Protein AF-A0A963HXA1-F1 (afdb_monomer_lite)

Structure (mmCIF, N/CA/C/O backbone):
data_AF-A0A963HXA1-F1
#
_entry.id   AF-A0A963HXA1-F1
#
loop_
_atom_site.group_PDB
_atom_site.id
_atom_site.type_symbol
_atom_site.label_atom_id
_atom_site.label_alt_id
_atom_site.label_comp_id
_atom_site.label_asym_id
_atom_site.label_entity_id
_atom_site.label_seq_id
_atom_site.pdbx_PDB_ins_code
_atom_site.Cartn_x
_atom_site.Cartn_y
_atom_site.Cartn_z
_atom_site.occupancy
_atom_site.B_iso_or_equiv
_atom_site.auth_seq_id
_atom_site.auth_comp_id
_atom_site.auth_asym_id
_atom_site.auth_atom_id
_atom_site.pdbx_PDB_model_num
ATOM 1 N N . MET A 1 1 ? -15.332 -0.408 -3.587 1.00 59.31 1 MET A N 1
ATOM 2 C CA . MET A 1 1 ? -14.786 0.251 -4.798 1.00 59.31 1 MET A CA 1
ATOM 3 C C . MET A 1 1 ? -15.629 -0.144 -6.003 1.00 59.31 1 MET A C 1
ATOM 5 O O . MET A 1 1 ? -15.909 -1.327 -6.147 1.00 59.31 1 MET A O 1
ATOM 9 N N . ARG A 1 2 ? -16.053 0.806 -6.845 1.00 60.78 2 ARG A N 1
ATOM 10 C CA . ARG A 1 2 ? -16.684 0.508 -8.144 1.00 60.78 2 ARG A CA 1
ATOM 11 C C . ARG A 1 2 ? -15.722 0.915 -9.256 1.00 60.78 2 ARG A C 1
ATOM 13 O O . ARG A 1 2 ? -15.252 2.043 -9.251 1.00 60.78 2 ARG A O 1
ATOM 20 N N . LEU A 1 3 ? -15.417 0.013 -10.184 1.00 61.00 3 LEU A N 1
ATOM 21 C CA . LEU A 1 3 ? -14.604 0.326 -11.361 1.00 61.00 3 LEU A CA 1
ATOM 22 C C . LEU A 1 3 ? -15.499 0.423 -12.600 1.00 61.00 3 LEU A C 1
ATOM 24 O O . LEU A 1 3 ? -16.418 -0.390 -12.728 1.00 61.00 3 LEU A O 1
ATOM 28 N N . PRO A 1 4 ? -15.251 1.371 -13.523 1.00 61.84 4 PRO A N 1
ATOM 29 C CA . PRO A 1 4 ? -15.931 1.375 -14.810 1.00 61.84 4 PRO A CA 1
ATOM 30 C C . PRO A 1 4 ? -15.653 0.062 -15.551 1.00 61.84 4 PRO A C 1
ATOM 32 O O . PRO A 1 4 ? -14.494 -0.299 -15.752 1.00 61.84 4 PRO A O 1
ATOM 35 N N . LEU A 1 5 ? -16.703 -0.642 -15.990 1.00 63.00 5 LEU A N 1
ATOM 36 C CA . LEU A 1 5 ? -16.559 -1.900 -16.742 1.00 63.00 5 LEU A CA 1
ATOM 37 C C . LEU A 1 5 ? -15.745 -1.714 -18.031 1.00 63.00 5 LEU A C 1
ATOM 39 O O . LEU A 1 5 ? -15.028 -2.615 -18.441 1.00 63.00 5 LEU A O 1
ATOM 43 N N . SER A 1 6 ? -15.787 -0.521 -18.630 1.00 63.00 6 SER A N 1
ATOM 44 C CA . SER A 1 6 ? -14.967 -0.159 -19.792 1.00 63.00 6 SER A CA 1
ATOM 45 C C . SER A 1 6 ? -13.459 -0.215 -19.529 1.00 63.00 6 SER A C 1
ATOM 47 O O . SER A 1 6 ? -12.684 -0.325 -20.473 1.00 63.00 6 SER A O 1
ATOM 49 N N . SER A 1 7 ? -13.038 -0.118 -18.266 1.00 58.03 7 SER A N 1
ATOM 50 C CA . SER A 1 7 ? -11.630 -0.129 -17.861 1.00 58.03 7 SER A CA 1
ATOM 51 C C . SER A 1 7 ? -11.122 -1.531 -17.513 1.00 58.03 7 SER A C 1
ATOM 53 O O . SER A 1 7 ? -9.928 -1.702 -17.278 1.00 58.03 7 SER A O 1
ATOM 55 N N . VAL A 1 8 ? -12.004 -2.536 -17.468 1.00 60.84 8 VAL A N 1
ATOM 56 C CA . VAL A 1 8 ? -11.672 -3.898 -17.042 1.00 60.84 8 VAL A CA 1
ATOM 57 C C . VAL A 1 8 ? -12.067 -4.873 -18.142 1.00 60.84 8 VAL A C 1
ATOM 59 O O . VAL A 1 8 ? -13.243 -5.135 -18.366 1.00 60.84 8 VAL A O 1
ATOM 62 N N . GLY A 1 9 ? -11.074 -5.427 -18.837 1.00 61.38 9 GLY A N 1
ATOM 63 C CA . GLY A 1 9 ? -11.323 -6.394 -19.904 1.00 61.38 9 GLY A CA 1
ATOM 64 C C . GLY A 1 9 ? -11.829 -7.725 -19.367 1.00 61.38 9 GLY A C 1
ATOM 65 O O . GLY A 1 9 ? -12.791 -8.283 -19.892 1.00 61.38 9 GLY A O 1
ATOM 66 N N . ARG A 1 10 ? -11.181 -8.246 -18.317 1.00 69.56 10 ARG A N 1
ATOM 67 C CA . ARG A 1 10 ? -11.585 -9.486 -17.640 1.00 69.56 10 ARG A CA 1
ATOM 68 C C . ARG A 1 10 ? -11.359 -9.372 -16.138 1.00 69.56 10 ARG A C 1
ATOM 70 O O . ARG A 1 10 ? -10.364 -8.798 -15.700 1.00 69.56 10 ARG A O 1
ATOM 77 N N . ILE A 1 11 ? -12.274 -9.958 -15.373 1.00 71.31 11 ILE A N 1
ATOM 78 C CA . ILE A 1 11 ? -12.170 -10.106 -13.922 1.00 71.31 11 ILE A CA 1
ATOM 79 C C . ILE A 1 11 ? -11.974 -11.585 -13.620 1.00 71.31 11 ILE A C 1
ATOM 81 O O . ILE A 1 11 ? -12.748 -12.415 -14.093 1.00 71.31 11 ILE A O 1
ATOM 85 N N . TYR A 1 12 ? -10.964 -11.907 -12.821 1.00 72.50 12 TYR A N 1
ATOM 86 C CA . TYR A 1 12 ? -10.801 -13.240 -12.254 1.00 72.50 12 TYR A CA 1
ATOM 87 C C . TYR A 1 12 ? -10.709 -13.134 -10.736 1.00 72.50 12 TYR A C 1
ATOM 89 O O . TYR A 1 12 ? -9.921 -12.348 -10.216 1.00 72.50 12 TYR A O 1
ATOM 97 N N . MET A 1 13 ? -11.525 -13.915 -10.034 1.00 69.69 13 MET A N 1
ATOM 98 C CA . MET A 1 13 ? -11.472 -14.042 -8.582 1.00 69.69 13 MET A CA 1
ATOM 99 C C . MET A 1 13 ? -10.888 -15.408 -8.244 1.00 69.69 13 MET A C 1
ATOM 101 O O . MET A 1 13 ? -11.472 -16.424 -8.624 1.00 69.69 13 MET A O 1
ATOM 105 N N . SER A 1 14 ? -9.754 -15.455 -7.544 1.00 67.38 14 SER A N 1
ATOM 106 C CA . SER A 1 14 ? -9.290 -16.716 -6.969 1.00 67.38 14 SER A CA 1
ATOM 107 C C . SER A 1 14 ? -10.056 -16.977 -5.669 1.00 67.38 14 SER A C 1
ATOM 109 O O . SER A 1 14 ? -10.019 -16.183 -4.731 1.00 67.38 14 SER A O 1
ATOM 111 N N . GLY A 1 15 ? -10.795 -18.086 -5.628 1.00 47.50 15 GLY A N 1
ATOM 112 C CA . GLY A 1 15 ? -11.444 -18.572 -4.413 1.00 47.50 15 GLY A CA 1
ATOM 113 C C . GLY A 1 15 ? -10.424 -19.277 -3.523 1.00 47.50 15 GLY A C 1
ATOM 114 O O . GLY A 1 15 ? -10.160 -20.460 -3.716 1.00 47.50 15 GLY A O 1
ATOM 115 N N . GLY A 1 16 ? -9.837 -18.541 -2.586 1.00 57.25 16 GLY A N 1
ATOM 116 C CA . GLY A 1 16 ? -9.004 -19.039 -1.489 1.00 57.25 16 GLY A CA 1
ATOM 117 C C . GLY A 1 16 ? -9.221 -18.169 -0.247 1.00 57.25 16 GLY A C 1
ATOM 118 O O . GLY A 1 16 ? -9.998 -17.216 -0.310 1.00 57.25 16 GLY A O 1
ATOM 119 N N . GLU A 1 17 ? -8.555 -18.489 0.865 1.00 51.09 17 GLU A N 1
ATOM 120 C CA . GLU A 1 17 ? -8.687 -17.739 2.131 1.00 51.09 17 GLU A CA 1
ATOM 121 C C . GLU A 1 17 ? -8.278 -16.256 1.983 1.00 51.09 17 GLU A C 1
ATOM 123 O O . GLU A 1 17 ? -8.934 -15.387 2.549 1.00 51.09 17 GLU A O 1
ATOM 128 N N . ASP A 1 18 ? -7.319 -15.955 1.098 1.00 56.50 18 ASP A N 1
ATOM 129 C CA . ASP A 1 18 ? -6.813 -14.600 0.814 1.00 56.50 18 ASP A CA 1
ATOM 130 C C . ASP A 1 18 ? -7.363 -14.019 -0.505 1.00 56.50 18 ASP A C 1
ATOM 132 O O . ASP A 1 18 ? -6.598 -13.566 -1.360 1.00 56.50 18 ASP A O 1
ATOM 136 N N . GLY A 1 19 ? -8.681 -14.111 -0.724 1.00 65.94 19 GLY A N 1
ATOM 137 C CA . GLY A 1 19 ? -9.355 -13.807 -1.998 1.00 65.94 19 GLY A CA 1
ATOM 138 C C . GLY A 1 19 ? -8.688 -12.712 -2.851 1.00 65.94 19 GLY A C 1
ATOM 139 O O . GLY A 1 19 ? -8.645 -11.542 -2.467 1.00 65.94 19 GLY A O 1
ATOM 140 N N . ALA A 1 20 ? -8.187 -13.091 -4.035 1.00 76.81 20 ALA A N 1
ATOM 141 C CA . ALA A 1 20 ? -7.534 -12.170 -4.961 1.00 76.81 20 ALA A CA 1
ATOM 142 C C . ALA A 1 20 ? -8.470 -11.782 -6.099 1.00 76.81 20 ALA A C 1
ATOM 144 O O . ALA A 1 20 ? -9.081 -12.638 -6.743 1.00 76.81 20 ALA A O 1
ATOM 145 N N . LEU A 1 21 ? -8.523 -10.489 -6.403 1.00 80.44 21 LEU A N 1
ATOM 146 C CA . LEU A 1 21 ? -9.220 -9.950 -7.559 1.00 80.44 21 LEU A CA 1
ATOM 147 C C . LEU A 1 21 ? -8.201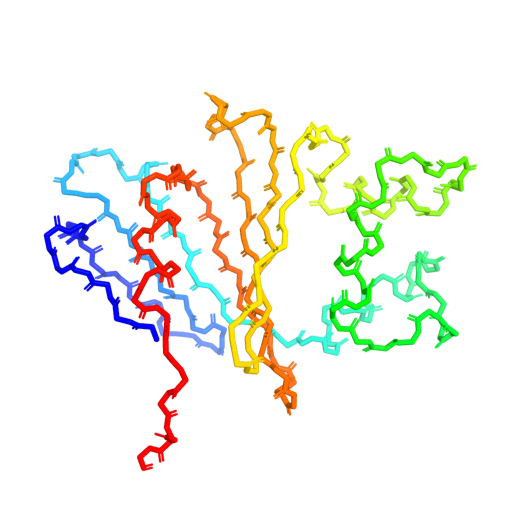 -9.525 -8.617 1.00 80.44 21 LEU A C 1
ATOM 149 O O . LEU A 1 21 ? -7.518 -8.513 -8.480 1.00 80.44 21 LEU A O 1
ATOM 153 N N . HIS A 1 22 ? -8.121 -10.279 -9.704 1.00 79.56 22 HIS A N 1
ATOM 154 C CA . HIS A 1 22 ? -7.309 -9.941 -10.865 1.00 79.56 22 HIS A CA 1
ATOM 155 C C . HIS A 1 22 ? -8.140 -9.117 -11.848 1.00 79.56 22 HIS A C 1
ATOM 157 O O . HIS A 1 22 ? -9.186 -9.564 -12.325 1.00 79.56 22 HIS A O 1
ATOM 163 N N . LEU A 1 23 ? -7.650 -7.927 -12.178 1.00 78.12 23 LEU A N 1
ATOM 164 C CA . LEU A 1 23 ? -8.197 -7.055 -13.207 1.00 78.12 23 LEU A CA 1
ATOM 165 C C . LEU A 1 23 ? -7.248 -7.102 -14.402 1.00 78.12 23 LEU A C 1
ATOM 167 O O . LEU A 1 23 ? -6.131 -6.582 -14.352 1.00 78.12 23 LEU A O 1
ATOM 171 N N . LEU A 1 24 ? -7.680 -7.759 -15.471 1.00 78.25 24 LEU A N 1
ATOM 172 C CA . LEU A 1 24 ? -6.901 -7.886 -16.696 1.00 78.25 24 LEU A CA 1
ATOM 173 C C . LEU A 1 24 ? -7.394 -6.866 -17.729 1.00 78.25 24 LEU A C 1
ATOM 175 O O . LEU A 1 24 ? -8.609 -6.660 -17.860 1.00 78.25 24 LEU A O 1
ATOM 179 N N . PRO A 1 25 ? -6.485 -6.238 -18.493 1.00 70.88 25 PRO A N 1
ATOM 180 C CA . PRO A 1 25 ? -6.878 -5.382 -19.601 1.00 70.88 25 PRO A CA 1
ATOM 181 C C . PRO A 1 25 ? -7.591 -6.196 -20.688 1.00 70.88 25 PRO A C 1
ATOM 183 O O . PRO A 1 25 ? -7.481 -7.418 -20.754 1.00 70.88 25 PRO A O 1
ATOM 186 N N . ALA A 1 26 ? -8.317 -5.510 -21.573 1.00 67.00 26 ALA A N 1
ATOM 187 C CA . ALA A 1 26 ? -8.979 -6.147 -22.715 1.00 67.00 26 ALA A CA 1
ATOM 188 C C . ALA A 1 26 ? -7.995 -6.657 -23.787 1.00 67.00 26 ALA A C 1
ATOM 190 O O . ALA A 1 26 ? -8.400 -7.369 -24.701 1.00 67.00 26 ALA A O 1
ATOM 191 N N . SER A 1 27 ? -6.716 -6.283 -23.689 1.00 69.00 27 SER A N 1
ATOM 192 C CA . SER A 1 27 ? -5.653 -6.731 -24.586 1.00 69.00 27 SER A CA 1
ATOM 193 C C . SER A 1 27 ? -5.203 -8.165 -24.279 1.00 69.00 27 SER A C 1
ATOM 195 O O . SER A 1 27 ? -5.315 -8.642 -23.152 1.00 69.00 27 SER A O 1
ATOM 197 N N . ASP A 1 28 ? -4.567 -8.825 -25.251 1.00 64.75 28 ASP A N 1
ATOM 198 C CA . ASP A 1 28 ? -3.942 -10.152 -25.078 1.00 64.75 28 ASP A CA 1
ATOM 199 C C . ASP A 1 28 ? -2.619 -10.108 -24.280 1.00 64.75 28 ASP A C 1
ATOM 201 O O . ASP A 1 28 ? -1.744 -10.959 -24.435 1.00 64.75 28 ASP A O 1
ATOM 205 N N . ARG A 1 29 ? -2.427 -9.084 -23.440 1.00 71.19 29 ARG A N 1
ATOM 206 C CA . ARG A 1 29 ? -1.213 -8.877 -22.639 1.00 71.19 29 ARG A CA 1
ATOM 207 C C . ARG A 1 29 ? -1.539 -9.022 -21.153 1.00 71.19 29 ARG A C 1
ATOM 209 O O . ARG A 1 29 ? -1.611 -8.014 -20.449 1.00 71.19 29 ARG A O 1
ATOM 216 N N . PRO A 1 30 ? -1.716 -10.253 -20.644 1.00 67.31 30 PRO A N 1
ATOM 217 C CA . PRO A 1 30 ? -2.080 -10.489 -19.247 1.00 67.31 30 PRO A CA 1
ATOM 218 C C . PRO A 1 30 ? -1.050 -9.926 -18.256 1.00 67.31 30 PRO A C 1
ATOM 220 O O . PRO A 1 30 ? -1.417 -9.557 -17.146 1.00 67.31 30 PRO A O 1
ATOM 223 N N . GLN A 1 31 ? 0.214 -9.764 -18.669 1.00 69.31 31 GLN A N 1
ATOM 224 C CA . GLN A 1 31 ? 1.259 -9.114 -17.868 1.00 69.31 31 GLN A CA 1
ATOM 225 C C . GLN A 1 31 ? 0.980 -7.637 -17.537 1.00 69.31 31 GLN A C 1
ATOM 227 O O . GLN A 1 31 ? 1.650 -7.064 -16.687 1.00 69.31 31 GLN A O 1
ATOM 232 N N . GLN A 1 32 ? 0.012 -7.006 -18.206 1.00 73.81 32 GLN A N 1
ATOM 233 C CA . GLN A 1 32 ? -0.436 -5.642 -17.915 1.00 73.81 32 GLN A CA 1
ATOM 234 C C . GLN A 1 32 ? -1.619 -5.603 -16.935 1.00 73.81 32 GLN A C 1
ATOM 236 O O . GLN A 1 32 ? -2.199 -4.540 -16.726 1.00 73.81 32 GLN A O 1
ATOM 241 N N . GLY A 1 33 ? -2.002 -6.747 -16.367 1.00 78.69 33 GLY A N 1
ATOM 242 C CA . GLY A 1 33 ? -3.018 -6.826 -15.329 1.00 78.69 33 GLY A CA 1
ATOM 243 C C . GLY A 1 33 ? -2.579 -6.202 -14.008 1.00 78.69 33 GLY A C 1
ATOM 244 O O . GLY A 1 33 ? -1.395 -5.964 -13.752 1.00 78.69 33 GLY A O 1
ATOM 245 N N . VAL A 1 34 ? -3.566 -5.974 -13.151 1.00 84.44 34 VAL A N 1
ATOM 246 C CA . VAL A 1 34 ? -3.363 -5.628 -11.746 1.00 84.44 34 VAL A CA 1
ATOM 247 C C . VAL A 1 34 ? -4.083 -6.638 -10.864 1.00 84.44 34 VAL A C 1
ATOM 249 O O . VAL A 1 34 ? -5.107 -7.202 -11.246 1.00 84.44 34 VAL A O 1
ATOM 252 N N . VAL A 1 35 ? -3.537 -6.878 -9.682 1.00 85.25 35 VAL A N 1
ATOM 253 C CA . VAL A 1 35 ? -4.106 -7.778 -8.680 1.00 85.25 35 VAL A CA 1
ATOM 254 C C . VAL A 1 35 ? -4.433 -6.965 -7.445 1.00 85.25 35 VAL A C 1
ATOM 256 O O . VAL A 1 35 ? -3.591 -6.198 -6.981 1.00 85.25 35 VAL A O 1
ATOM 259 N N . PHE A 1 36 ? -5.650 -7.130 -6.942 1.00 86.94 36 PHE A N 1
ATOM 260 C CA . PHE A 1 36 ? -6.136 -6.543 -5.707 1.00 86.94 36 PHE A CA 1
ATOM 261 C C . PHE A 1 36 ? -6.290 -7.645 -4.654 1.00 86.94 36 PHE A C 1
ATOM 263 O O . PHE A 1 36 ? -7.024 -8.607 -4.877 1.00 86.94 36 PHE A O 1
ATOM 270 N N . LEU A 1 37 ? -5.575 -7.522 -3.539 1.00 88.25 37 LEU A N 1
ATOM 271 C CA . LEU A 1 37 ? -5.491 -8.529 -2.478 1.00 88.25 37 LEU A CA 1
ATOM 272 C C . LEU A 1 37 ? -5.888 -7.907 -1.147 1.00 88.25 37 LEU A C 1
ATOM 274 O O . LEU A 1 37 ? -5.394 -6.827 -0.831 1.00 88.25 37 LEU A O 1
ATOM 278 N N . ALA A 1 38 ? -6.720 -8.592 -0.367 1.00 88.19 38 ALA A N 1
ATOM 279 C CA . ALA A 1 38 ? -6.919 -8.275 1.044 1.00 88.19 38 ALA A CA 1
ATOM 280 C C . ALA A 1 38 ? -5.833 -8.967 1.878 1.00 88.19 38 ALA A C 1
ATOM 282 O O . ALA A 1 38 ? -5.483 -10.111 1.604 1.00 88.19 38 ALA A O 1
ATOM 283 N N . VAL A 1 39 ? -5.283 -8.266 2.865 1.00 88.50 39 VAL A N 1
ATOM 284 C CA . VAL A 1 39 ? -4.193 -8.760 3.710 1.00 88.50 39 VAL A CA 1
ATOM 285 C C . VAL A 1 39 ? -4.469 -8.366 5.156 1.00 88.50 39 VAL A C 1
ATOM 287 O O . VAL A 1 39 ? -4.794 -7.208 5.428 1.00 88.50 39 VAL A O 1
ATOM 290 N N . ASP A 1 40 ? -4.316 -9.309 6.086 1.00 90.25 40 ASP A N 1
ATOM 291 C CA . ASP A 1 40 ? -4.404 -9.025 7.518 1.00 90.25 40 ASP A CA 1
ATOM 292 C C . ASP A 1 40 ? -3.227 -8.143 7.970 1.00 90.25 40 ASP A C 1
ATOM 294 O O . ASP A 1 40 ? -2.053 -8.454 7.751 1.00 90.25 40 ASP A O 1
ATOM 298 N N . SER A 1 41 ? -3.544 -7.007 8.587 1.00 89.94 41 SER A N 1
ATOM 299 C CA . SER A 1 41 ? -2.559 -6.005 8.996 1.00 89.94 41 SER A CA 1
ATOM 300 C C . SER A 1 41 ? -1.694 -6.501 10.149 1.00 89.94 41 SER A C 1
ATOM 302 O O . SER A 1 41 ? -0.508 -6.173 10.203 1.00 89.94 41 SER A O 1
ATOM 304 N N . ALA A 1 42 ? -2.258 -7.275 11.081 1.00 88.50 42 ALA A N 1
ATOM 305 C CA . ALA A 1 42 ? -1.520 -7.768 12.235 1.00 88.50 42 ALA A CA 1
ATOM 306 C C . ALA A 1 42 ? -0.469 -8.789 11.790 1.00 88.50 42 ALA A C 1
ATOM 308 O O . ALA A 1 42 ? 0.709 -8.623 12.122 1.00 88.50 42 ALA A O 1
ATOM 309 N N . ASP A 1 43 ? -0.870 -9.757 10.964 1.00 89.06 43 ASP A N 1
ATOM 310 C CA . ASP A 1 43 ? 0.026 -10.772 10.401 1.00 89.06 43 ASP A CA 1
ATOM 311 C C . ASP A 1 43 ? 1.094 -10.155 9.498 1.00 89.06 43 ASP A C 1
ATOM 313 O O . ASP A 1 43 ? 2.260 -10.566 9.515 1.00 89.06 43 ASP A O 1
ATOM 317 N N . TYR A 1 44 ? 0.723 -9.136 8.719 1.00 90.06 44 TYR A N 1
ATOM 318 C CA . TYR A 1 44 ? 1.663 -8.417 7.871 1.00 90.06 44 TYR A CA 1
ATOM 319 C C . TYR A 1 44 ? 2.745 -7.712 8.691 1.00 90.06 44 TYR A C 1
ATOM 321 O O . TYR A 1 44 ? 3.939 -7.930 8.474 1.00 90.06 44 TYR A O 1
ATOM 329 N N . LEU A 1 45 ? 2.340 -6.908 9.678 1.00 90.69 45 LEU A N 1
ATOM 330 C CA . LEU A 1 45 ? 3.264 -6.145 10.517 1.00 90.69 45 LEU A CA 1
ATOM 331 C C . LEU A 1 45 ? 4.104 -7.047 11.429 1.00 90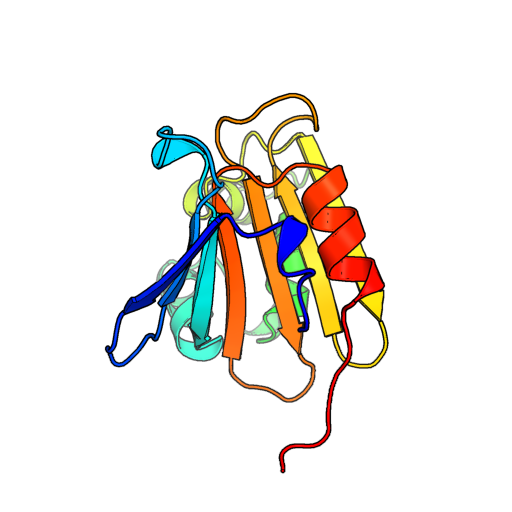.69 45 LEU A C 1
ATOM 333 O O . LEU A 1 45 ? 5.252 -6.715 11.732 1.00 90.69 45 LEU A O 1
ATOM 337 N N . GLN A 1 46 ? 3.575 -8.204 11.837 1.00 89.25 46 GLN A N 1
ATOM 338 C CA . GLN A 1 46 ? 4.288 -9.142 12.701 1.00 89.25 46 GLN A CA 1
ATOM 339 C C . GLN A 1 46 ? 5.592 -9.647 12.075 1.00 89.25 46 GLN A C 1
ATOM 341 O O . GLN A 1 46 ? 6.583 -9.820 12.786 1.00 89.25 46 GLN A O 1
ATOM 346 N N . LYS A 1 47 ? 5.633 -9.811 10.748 1.00 88.06 47 LYS A N 1
ATOM 347 C CA . LYS A 1 47 ? 6.846 -10.213 10.017 1.00 88.06 47 LYS A CA 1
ATOM 348 C C . LYS A 1 47 ? 7.982 -9.215 10.250 1.00 88.06 47 LYS A C 1
ATOM 350 O O . LYS A 1 47 ? 9.090 -9.617 10.601 1.00 88.06 47 LYS A O 1
ATOM 355 N N . TYR A 1 48 ? 7.689 -7.919 10.171 1.00 88.38 48 TYR A N 1
ATOM 356 C CA . TYR A 1 48 ? 8.671 -6.853 10.383 1.00 88.38 48 TYR A CA 1
ATOM 357 C C . TYR A 1 48 ? 9.087 -6.714 11.849 1.00 88.38 48 TYR A C 1
ATOM 359 O O . TYR A 1 48 ? 10.273 -6.529 12.127 1.00 88.38 48 TYR A O 1
ATOM 367 N N . ARG A 1 49 ? 8.151 -6.888 12.794 1.00 88.12 49 ARG A N 1
ATOM 368 C CA . ARG A 1 49 ? 8.478 -6.925 14.232 1.00 88.12 49 ARG A CA 1
ATOM 369 C C . ARG A 1 49 ? 9.408 -8.084 14.568 1.00 88.12 49 ARG A C 1
ATOM 371 O O . ARG A 1 49 ? 10.419 -7.889 15.232 1.00 88.12 49 ARG A O 1
ATOM 378 N N . SER A 1 50 ? 9.110 -9.279 14.055 1.00 87.88 50 SER A N 1
ATOM 379 C CA . SER A 1 50 ? 9.930 -10.476 14.290 1.00 87.88 50 SER A CA 1
ATOM 380 C C . SER A 1 50 ? 11.351 -10.355 13.726 1.00 87.88 50 SER A C 1
ATOM 382 O O . SER A 1 50 ? 12.276 -10.963 14.256 1.00 87.88 50 SER A O 1
ATOM 384 N N . ALA A 1 51 ? 11.534 -9.523 12.697 1.00 86.00 51 ALA A N 1
ATOM 385 C CA . ALA A 1 51 ? 12.830 -9.198 12.113 1.00 86.00 51 ALA A CA 1
ATOM 386 C C . ALA A 1 51 ? 13.552 -8.029 12.818 1.00 86.00 51 ALA A C 1
ATOM 388 O O . ALA A 1 51 ? 14.642 -7.648 12.396 1.00 86.00 51 ALA A O 1
ATOM 389 N N . GLY A 1 52 ? 12.954 -7.433 13.858 1.00 86.12 52 GLY A N 1
ATOM 390 C CA . GLY A 1 52 ? 13.500 -6.265 14.557 1.00 86.12 52 GLY A CA 1
ATOM 391 C C . GLY A 1 52 ? 13.491 -4.976 13.727 1.00 86.12 52 GLY A C 1
ATOM 392 O O . GLY A 1 52 ? 14.216 -4.042 14.055 1.00 86.12 52 GLY A O 1
ATOM 393 N N . LEU A 1 53 ? 12.699 -4.925 12.648 1.00 82.94 53 LEU A N 1
ATOM 394 C CA . LEU A 1 53 ? 12.592 -3.772 11.740 1.00 82.94 53 LEU A CA 1
ATOM 395 C C . LEU A 1 53 ? 11.481 -2.792 12.137 1.00 82.94 53 LEU A C 1
ATOM 397 O O . LEU A 1 53 ? 11.389 -1.706 11.573 1.00 82.94 53 LEU A O 1
ATOM 401 N N . LEU A 1 54 ? 10.623 -3.190 13.075 1.00 83.94 54 LEU A N 1
ATOM 402 C CA . LEU A 1 54 ? 9.539 -2.378 13.609 1.00 83.94 54 LEU A CA 1
ATOM 403 C C . LEU A 1 54 ? 9.500 -2.563 15.126 1.00 83.94 54 LEU A C 1
ATOM 405 O O . LEU A 1 54 ? 9.448 -3.704 15.591 1.00 83.94 54 LEU A O 1
ATOM 409 N N . SER A 1 55 ? 9.517 -1.472 15.892 1.00 73.12 55 SER A N 1
ATOM 410 C CA . SER A 1 55 ? 9.355 -1.544 17.345 1.00 73.12 55 SER A CA 1
ATOM 411 C C . SER A 1 55 ? 7.878 -1.474 17.745 1.00 73.12 55 SER A C 1
ATOM 413 O O . SER A 1 55 ? 7.038 -0.938 17.019 1.00 73.12 55 SER A O 1
ATOM 415 N N . ASP A 1 56 ? 7.54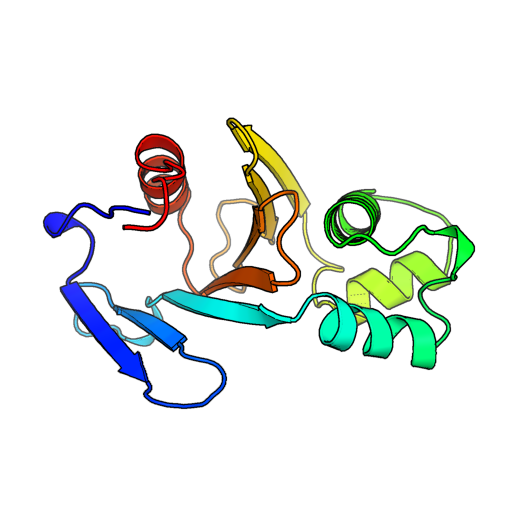2 -1.972 18.937 1.00 67.50 56 ASP A N 1
ATOM 416 C CA . ASP A 1 56 ? 6.184 -1.843 19.487 1.00 67.50 56 ASP A CA 1
ATOM 417 C C . ASP A 1 56 ? 5.793 -0.370 19.730 1.00 67.50 56 ASP A C 1
ATOM 419 O O . ASP A 1 56 ? 4.615 -0.011 19.660 1.00 67.50 56 ASP A O 1
ATOM 423 N N . ALA A 1 57 ? 6.785 0.505 19.946 1.00 59.47 57 ALA A N 1
ATOM 424 C CA . ALA A 1 57 ? 6.607 1.948 20.114 1.00 59.47 57 ALA A CA 1
ATOM 425 C C . ALA A 1 57 ? 6.259 2.675 18.800 1.00 59.47 57 ALA A C 1
ATOM 427 O O . ALA A 1 57 ? 5.574 3.701 18.838 1.00 59.47 57 ALA A O 1
ATOM 428 N N . ASP A 1 58 ? 6.628 2.111 17.643 1.00 58.47 58 ASP A N 1
ATOM 429 C CA . ASP A 1 58 ? 6.262 2.637 16.315 1.00 58.47 58 ASP A CA 1
ATOM 430 C C . ASP A 1 58 ? 4.768 2.440 15.996 1.00 58.47 58 ASP A C 1
ATOM 432 O O . ASP A 1 58 ? 4.238 2.950 15.006 1.00 58.47 58 ASP A O 1
ATOM 436 N N . GLY A 1 59 ? 4.034 1.801 16.913 1.00 53.78 59 GLY A N 1
ATOM 437 C CA . GLY A 1 59 ? 2.617 2.067 17.098 1.00 53.78 59 GLY A CA 1
ATOM 438 C C . GLY A 1 59 ? 1.707 1.388 16.091 1.00 53.78 59 GLY A C 1
ATOM 439 O O . GLY A 1 59 ? 0.789 2.033 15.595 1.00 53.78 59 GLY A O 1
ATOM 440 N N . GLY A 1 60 ? 1.938 0.096 15.848 1.00 65.25 60 GLY A N 1
ATOM 441 C CA . GLY A 1 60 ? 0.900 -0.922 15.632 1.00 65.25 60 GLY A CA 1
ATOM 442 C C . GLY A 1 60 ? -0.017 -0.822 14.407 1.00 65.25 60 GLY A C 1
ATOM 443 O O . GLY A 1 60 ? -0.638 -1.825 14.069 1.00 65.25 60 GLY A O 1
ATOM 444 N N . SER A 1 61 ? -0.114 0.328 13.741 1.00 84.69 61 SER A N 1
ATOM 445 C CA . SER A 1 61 ? -1.089 0.586 12.688 1.00 84.69 61 SER A CA 1
ATOM 446 C C . SER A 1 61 ? -0.439 0.595 11.313 1.00 84.69 61 SER A C 1
ATOM 448 O O . SER A 1 61 ? 0.650 1.137 11.105 1.00 84.69 61 SER A O 1
ATOM 450 N N . MET A 1 62 ? -1.155 0.027 10.344 1.00 90.62 62 MET A N 1
ATOM 451 C CA . MET A 1 62 ? -0.700 -0.041 8.958 1.00 90.62 62 MET A CA 1
ATOM 452 C C . MET A 1 62 ? -0.435 1.353 8.367 1.00 90.62 62 MET A C 1
ATOM 454 O O . MET A 1 62 ? 0.495 1.533 7.589 1.00 90.62 62 MET A O 1
ATOM 458 N N . ILE A 1 63 ? -1.202 2.368 8.782 1.00 90.69 63 ILE A N 1
ATOM 459 C CA . ILE A 1 63 ? -1.003 3.762 8.357 1.00 90.69 63 ILE A CA 1
ATOM 460 C C . ILE A 1 63 ? 0.380 4.271 8.765 1.00 90.69 63 ILE A C 1
ATOM 462 O O . ILE A 1 63 ? 1.086 4.816 7.924 1.00 90.69 63 ILE A O 1
ATOM 466 N N . ARG A 1 64 ? 0.781 4.079 10.029 1.00 87.31 64 ARG A N 1
ATOM 467 C CA . ARG A 1 64 ? 2.089 4.548 10.515 1.00 87.31 64 ARG A CA 1
ATOM 468 C C . ARG A 1 64 ? 3.236 3.814 9.843 1.00 87.31 64 ARG A C 1
ATOM 470 O O . ARG A 1 64 ? 4.224 4.441 9.478 1.00 87.31 64 ARG A O 1
ATOM 477 N N . PHE A 1 65 ? 3.077 2.508 9.648 1.00 89.69 65 PHE A N 1
ATOM 478 C CA . PHE A 1 65 ? 4.032 1.699 8.903 1.00 89.69 65 PHE A CA 1
ATOM 479 C C . PHE A 1 65 ? 4.245 2.241 7.482 1.00 89.69 65 PHE A C 1
ATOM 481 O O . PHE A 1 65 ? 5.378 2.474 7.066 1.00 89.69 65 PHE A O 1
ATOM 488 N N . LEU A 1 66 ? 3.156 2.503 6.754 1.00 91.19 66 LEU A N 1
ATOM 489 C CA . LEU A 1 66 ? 3.230 3.041 5.399 1.00 91.19 66 LEU A CA 1
ATOM 490 C C . LEU A 1 66 ? 3.811 4.458 5.398 1.00 91.19 66 LEU A C 1
ATOM 492 O O . LEU A 1 66 ? 4.744 4.715 4.641 1.00 91.19 66 LEU A O 1
ATOM 496 N N . ASP A 1 67 ? 3.346 5.347 6.285 1.00 88.69 67 ASP A N 1
ATOM 497 C CA . ASP A 1 67 ? 3.905 6.697 6.450 1.00 88.69 67 ASP A CA 1
ATOM 498 C C . ASP A 1 67 ? 5.423 6.650 6.665 1.00 88.69 67 ASP A C 1
ATOM 500 O O . ASP A 1 67 ? 6.151 7.411 6.023 1.00 88.69 67 ASP A O 1
ATOM 504 N N . ALA A 1 68 ? 5.907 5.717 7.493 1.00 84.50 68 ALA A N 1
ATOM 505 C CA . ALA A 1 68 ? 7.332 5.496 7.687 1.00 84.50 68 ALA A CA 1
ATOM 506 C C . ALA A 1 68 ? 8.011 5.115 6.367 1.00 84.50 68 ALA A C 1
ATOM 508 O O . ALA A 1 68 ? 8.997 5.755 6.010 1.00 84.50 68 ALA A O 1
ATOM 509 N N . LEU A 1 69 ? 7.471 4.175 5.579 1.00 86.00 69 LEU A N 1
ATOM 510 C CA . LEU A 1 69 ? 8.025 3.844 4.257 1.00 86.00 69 LEU A CA 1
ATOM 511 C C . LEU A 1 69 ? 8.165 5.071 3.351 1.00 86.00 69 LEU A C 1
ATOM 513 O O . LEU A 1 69 ? 9.120 5.131 2.583 1.00 86.00 69 LEU A O 1
ATOM 517 N N . GLY A 1 70 ? 7.267 6.054 3.441 1.00 81.25 70 GLY A N 1
ATOM 518 C CA . GLY A 1 70 ? 7.294 7.272 2.626 1.00 81.25 70 GLY A CA 1
ATOM 519 C C . GLY A 1 70 ? 8.378 8.290 2.971 1.00 81.25 70 GLY A C 1
ATOM 520 O O . GLY A 1 70 ? 8.688 9.155 2.147 1.00 81.25 70 GLY A O 1
ATOM 521 N N . VAL A 1 71 ? 8.997 8.193 4.148 1.00 76.88 71 VAL A N 1
ATOM 522 C CA . VAL A 1 71 ? 10.058 9.115 4.569 1.00 76.88 71 VAL A CA 1
ATOM 523 C C . VAL A 1 71 ? 11.307 8.852 3.727 1.00 76.88 71 VAL A C 1
ATOM 525 O O . VAL A 1 71 ? 12.029 7.887 3.930 1.00 76.88 71 VAL A O 1
ATOM 528 N N . SER A 1 72 ? 11.561 9.699 2.729 1.00 59.78 72 SER A N 1
ATOM 529 C CA . SER A 1 72 ? 12.522 9.398 1.658 1.00 59.78 72 SER A CA 1
ATOM 530 C C . SER A 1 72 ? 13.984 9.256 2.104 1.00 59.78 72 SER A C 1
ATOM 532 O O . SER A 1 72 ? 14.783 8.760 1.312 1.00 59.78 72 SER A O 1
ATOM 534 N N . ARG A 1 73 ? 14.376 9.720 3.296 1.00 57.75 73 ARG A N 1
ATOM 535 C CA . ARG A 1 73 ? 15.778 9.761 3.742 1.00 57.75 73 ARG A CA 1
ATOM 536 C C . ARG A 1 73 ? 15.849 9.829 5.261 1.00 57.75 73 ARG A C 1
ATOM 538 O O . ARG A 1 73 ? 15.894 10.919 5.824 1.00 57.75 73 ARG A O 1
ATOM 545 N N . SER A 1 74 ? 15.864 8.683 5.921 1.00 58.44 74 SER A N 1
ATOM 546 C CA . SER A 1 74 ? 16.421 8.616 7.267 1.00 58.44 74 SER A CA 1
ATOM 547 C C . SER A 1 74 ? 17.855 8.083 7.150 1.00 58.44 74 SER A C 1
ATOM 549 O O . SER A 1 74 ? 18.142 7.247 6.295 1.00 58.44 74 SER A O 1
ATOM 551 N N . ASN A 1 75 ? 18.771 8.567 7.989 1.00 64.88 75 ASN A N 1
ATOM 552 C CA . ASN A 1 75 ? 20.065 7.902 8.199 1.00 64.88 75 ASN A CA 1
ATOM 553 C C . ASN A 1 75 ? 19.907 6.655 9.094 1.00 64.88 75 ASN A C 1
ATOM 555 O O . ASN A 1 75 ? 20.884 6.178 9.665 1.00 64.88 75 ASN A O 1
ATOM 559 N N . ASP A 1 76 ? 18.675 6.172 9.268 1.00 78.50 76 ASP A N 1
ATOM 560 C CA . ASP A 1 76 ? 18.348 5.028 10.098 1.00 78.50 76 ASP A CA 1
ATOM 561 C C . ASP A 1 76 ? 18.455 3.750 9.258 1.00 78.50 76 ASP A C 1
ATOM 563 O O . ASP A 1 76 ? 17.744 3.540 8.271 1.00 78.50 76 ASP A O 1
ATOM 567 N N . GLU A 1 77 ? 19.386 2.890 9.655 1.00 83.19 77 GLU A N 1
ATOM 568 C CA . GLU A 1 77 ? 19.647 1.610 9.008 1.00 83.19 77 GLU A CA 1
ATOM 569 C C . GLU A 1 77 ? 18.421 0.683 9.052 1.00 83.19 77 GLU A C 1
ATOM 571 O O . GLU A 1 77 ? 18.175 -0.056 8.094 1.00 83.19 77 GLU A O 1
ATOM 576 N N . ALA A 1 78 ? 17.623 0.734 10.125 1.00 79.81 78 ALA A N 1
ATOM 577 C CA . ALA A 1 78 ? 16.422 -0.088 10.259 1.00 79.81 78 ALA A CA 1
ATOM 578 C C . ALA A 1 78 ? 15.370 0.303 9.214 1.00 79.81 78 ALA A C 1
ATOM 580 O O . ALA A 1 78 ? 14.768 -0.553 8.565 1.00 79.81 78 ALA A O 1
ATOM 581 N N . HIS A 1 79 ? 15.214 1.603 8.982 1.00 81.44 79 HIS A N 1
ATOM 582 C CA . HIS A 1 79 ? 14.300 2.144 7.984 1.00 81.44 79 HIS A CA 1
ATOM 583 C C . HIS A 1 79 ? 14.734 1.824 6.545 1.00 81.44 79 HIS A C 1
ATOM 585 O O . HIS A 1 79 ? 13.903 1.447 5.714 1.00 81.44 79 HIS A O 1
ATOM 591 N N . ALA A 1 80 ? 16.035 1.895 6.251 1.00 84.00 80 ALA A N 1
ATOM 592 C CA . ALA A 1 80 ? 16.568 1.485 4.952 1.00 84.00 80 ALA A CA 1
ATOM 593 C C . ALA A 1 80 ? 16.304 -0.007 4.675 1.00 84.00 80 ALA A C 1
ATOM 595 O O . ALA A 1 80 ? 15.807 -0.355 3.601 1.00 84.00 80 ALA A O 1
ATOM 596 N N . LYS A 1 81 ? 16.551 -0.872 5.669 1.00 86.62 81 LYS A N 1
ATOM 597 C CA . LYS A 1 81 ? 16.238 -2.310 5.598 1.00 86.62 81 LYS A CA 1
ATOM 598 C C . LYS A 1 81 ? 14.743 -2.567 5.448 1.00 86.62 81 LYS A C 1
ATOM 600 O O . LYS A 1 81 ? 14.351 -3.461 4.705 1.00 86.62 81 LYS A O 1
ATOM 605 N N . LEU A 1 82 ? 13.902 -1.773 6.108 1.00 86.62 82 LEU A N 1
ATOM 606 C CA . LEU A 1 82 ? 12.454 -1.874 5.972 1.00 86.62 82 LEU A CA 1
ATOM 607 C C . LEU A 1 82 ? 12.007 -1.585 4.531 1.00 86.62 82 LEU A C 1
ATOM 609 O O . LEU A 1 82 ? 11.254 -2.362 3.945 1.00 86.62 82 LEU A O 1
ATOM 613 N N . ARG A 1 83 ? 12.516 -0.503 3.930 1.00 86.25 83 ARG A N 1
ATOM 614 C CA . ARG A 1 83 ? 12.235 -0.170 2.526 1.00 86.25 83 ARG A CA 1
ATOM 615 C C . ARG A 1 83 ? 12.747 -1.234 1.558 1.00 86.25 83 ARG A C 1
ATOM 617 O O . ARG A 1 83 ? 12.097 -1.484 0.545 1.00 86.25 83 ARG A O 1
ATOM 624 N N . GLU A 1 84 ? 13.876 -1.863 1.864 1.00 86.56 84 GLU A N 1
ATOM 625 C CA . GLU A 1 84 ? 14.425 -2.964 1.070 1.00 86.56 84 GLU A CA 1
ATOM 626 C C . GLU A 1 84 ? 13.558 -4.217 1.155 1.00 86.56 84 GLU A C 1
ATOM 628 O O . GLU A 1 84 ? 13.203 -4.777 0.119 1.00 86.56 84 GLU A O 1
ATOM 633 N N . ALA A 1 85 ? 13.139 -4.602 2.361 1.00 85.94 85 ALA A N 1
ATOM 634 C CA . ALA A 1 85 ? 12.254 -5.741 2.584 1.00 85.94 85 ALA A CA 1
ATOM 635 C C . ALA A 1 85 ? 10.895 -5.576 1.879 1.00 85.94 85 ALA A C 1
ATOM 637 O O . ALA A 1 85 ? 10.313 -6.549 1.406 1.00 85.94 85 ALA A O 1
ATOM 638 N N . GLU A 1 86 ? 10.403 -4.342 1.766 1.00 86.00 86 GLU A N 1
ATOM 639 C CA . GLU A 1 86 ? 9.191 -4.001 1.012 1.00 86.00 86 GLU A CA 1
ATOM 640 C C . GLU A 1 86 ? 9.400 -3.888 -0.505 1.00 86.00 86 GLU A C 1
ATOM 642 O O . GLU A 1 86 ? 8.440 -3.740 -1.266 1.00 86.00 86 GLU A O 1
ATOM 647 N N . GLY A 1 87 ? 10.652 -3.946 -0.965 1.00 83.38 87 GLY A N 1
ATOM 648 C CA . GLY A 1 87 ? 11.013 -3.741 -2.365 1.00 83.38 87 GLY A CA 1
ATOM 649 C C . GLY A 1 87 ? 10.837 -2.295 -2.834 1.00 83.38 87 GLY A C 1
ATOM 650 O O . GLY A 1 87 ? 10.795 -2.048 -4.035 1.00 83.38 87 GLY A O 1
ATOM 651 N N . VAL A 1 88 ? 10.744 -1.328 -1.912 1.00 83.88 88 VAL A N 1
ATOM 652 C CA . VAL A 1 88 ? 10.497 0.093 -2.206 1.00 83.88 88 VAL A CA 1
ATOM 653 C C . VAL A 1 88 ? 11.747 0.973 -2.097 1.00 83.88 88 VAL A C 1
ATOM 655 O O . VAL A 1 88 ? 11.657 2.197 -2.201 1.00 83.88 88 VAL A O 1
ATOM 658 N N . SER A 1 89 ? 12.942 0.399 -1.932 1.00 82.50 89 SER A N 1
ATOM 659 C CA . SER A 1 89 ? 14.200 1.165 -1.825 1.00 82.50 89 SER A CA 1
ATOM 660 C C . SER A 1 89 ? 14.435 2.122 -2.992 1.00 82.50 89 SER A C 1
ATOM 662 O O . SER A 1 89 ? 14.879 3.246 -2.778 1.00 82.50 89 SER A O 1
ATOM 664 N N . ALA A 1 90 ? 14.077 1.718 -4.213 1.00 79.62 90 ALA A N 1
ATOM 665 C CA . ALA A 1 90 ? 14.211 2.547 -5.412 1.00 79.62 90 ALA A CA 1
ATOM 666 C C . ALA A 1 90 ? 12.965 3.405 -5.722 1.00 79.62 90 ALA A C 1
ATOM 668 O O . ALA A 1 90 ? 12.917 4.042 -6.777 1.00 79.62 90 ALA A O 1
ATOM 669 N N . ALA A 1 91 ? 11.957 3.432 -4.837 1.00 81.88 91 ALA A N 1
ATOM 670 C CA . ALA A 1 91 ? 10.770 4.261 -5.029 1.00 81.88 91 ALA A CA 1
ATOM 671 C C . ALA A 1 91 ? 11.161 5.739 -5.018 1.00 81.88 91 ALA A C 1
ATOM 673 O O . ALA A 1 91 ? 11.818 6.214 -4.087 1.00 81.88 91 ALA A O 1
ATOM 674 N N . ARG A 1 92 ? 10.725 6.457 -6.050 1.00 80.56 92 ARG A N 1
ATOM 675 C CA . ARG A 1 92 ? 10.967 7.896 -6.214 1.00 80.56 92 ARG A CA 1
ATOM 676 C C . ARG A 1 92 ? 9.726 8.730 -5.960 1.00 80.56 92 ARG A C 1
ATOM 678 O O . ARG A 1 92 ? 9.850 9.908 -5.641 1.00 80.56 92 ARG A O 1
ATOM 685 N N . HIS A 1 93 ? 8.550 8.114 -6.054 1.00 82.25 93 HIS A N 1
ATOM 686 C CA . HIS A 1 93 ? 7.307 8.737 -5.646 1.00 82.25 93 HIS A CA 1
ATOM 687 C C . HIS A 1 93 ? 6.691 7.984 -4.472 1.00 82.25 93 HIS A C 1
ATOM 689 O O . HIS A 1 93 ? 6.711 6.754 -4.390 1.00 82.25 93 HIS A O 1
ATOM 695 N N . TYR A 1 94 ? 6.126 8.776 -3.574 1.00 88.31 94 TYR A N 1
ATOM 696 C CA . TYR A 1 94 ? 5.279 8.332 -2.491 1.00 88.31 94 TYR A CA 1
ATOM 697 C C . TYR A 1 94 ? 4.151 9.349 -2.384 1.00 88.31 94 TYR A C 1
ATOM 699 O O . TYR A 1 94 ? 4.400 10.544 -2.223 1.00 88.31 94 TYR A O 1
ATOM 707 N N . SER A 1 95 ? 2.913 8.908 -2.555 1.00 89.75 95 SER A N 1
ATOM 708 C CA . SER A 1 95 ? 1.742 9.779 -2.484 1.00 89.75 95 SER A CA 1
ATOM 709 C C . SER A 1 95 ? 0.703 9.171 -1.569 1.00 89.75 95 SER A C 1
ATOM 711 O O . SER A 1 95 ? 0.418 7.979 -1.652 1.00 89.75 95 SER A O 1
ATOM 713 N N . ARG A 1 96 ? 0.12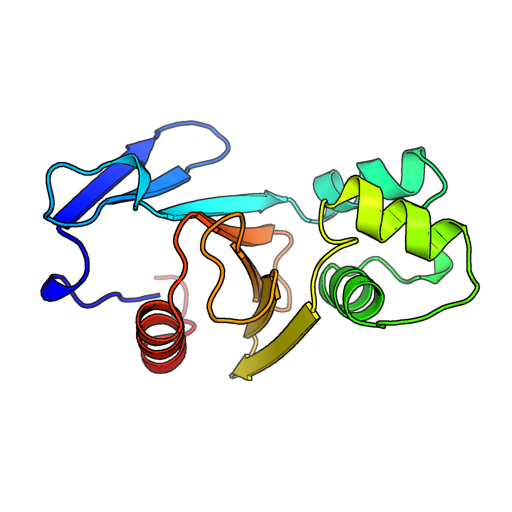7 10.008 -0.709 1.00 92.94 96 ARG A N 1
ATOM 714 C CA . ARG A 1 96 ? -0.967 9.631 0.175 1.00 92.94 96 ARG A CA 1
ATOM 715 C C . ARG A 1 96 ? -2.210 10.424 -0.198 1.00 92.94 96 ARG A C 1
ATOM 717 O O . ARG A 1 96 ? -2.163 11.649 -0.267 1.00 92.94 96 ARG A O 1
ATOM 724 N N . PHE A 1 97 ? -3.316 9.721 -0.388 1.00 91.56 97 PHE A N 1
ATOM 725 C CA . PHE A 1 97 ? -4.640 10.295 -0.596 1.00 91.56 97 PHE A CA 1
ATOM 726 C C . PHE A 1 97 ? -5.556 9.794 0.508 1.00 91.56 97 PHE A C 1
ATOM 728 O O . PHE A 1 97 ? -5.607 8.595 0.754 1.00 91.56 97 PHE A O 1
ATOM 735 N N . SER A 1 98 ? -6.298 10.687 1.151 1.00 90.88 98 SER A N 1
ATOM 736 C CA . SER A 1 98 ? -7.266 10.299 2.176 1.00 90.88 98 SER A CA 1
ATOM 737 C C . SER A 1 98 ? -8.652 10.781 1.778 1.00 90.88 98 SER A C 1
ATOM 739 O O . SER A 1 98 ? -8.819 11.937 1.388 1.00 90.88 98 SER A O 1
ATOM 741 N N . LYS A 1 99 ? -9.640 9.892 1.872 1.00 86.31 99 LYS A N 1
ATOM 742 C CA . LYS A 1 99 ? -11.053 10.203 1.664 1.00 86.31 99 LYS A CA 1
ATOM 743 C C . LYS A 1 99 ? -11.876 9.413 2.670 1.00 86.31 99 LYS A C 1
ATOM 745 O O . LYS A 1 99 ? -11.821 8.183 2.674 1.00 86.31 99 LYS A O 1
ATOM 750 N N . ASP A 1 100 ? -12.637 10.128 3.492 1.00 87.69 100 ASP A N 1
ATOM 751 C CA . ASP A 1 100 ? -13.394 9.556 4.606 1.00 87.69 100 ASP A CA 1
ATOM 752 C C . ASP A 1 100 ? -12.473 8.689 5.490 1.00 87.69 100 ASP A C 1
ATOM 754 O O . ASP A 1 100 ? -11.404 9.149 5.890 1.00 87.69 100 ASP A O 1
ATOM 758 N N . THR A 1 101 ? -12.840 7.434 5.752 1.00 88.62 101 THR A N 1
ATOM 759 C CA . THR A 1 101 ? -12.044 6.485 6.547 1.00 88.62 101 THR A CA 1
ATOM 760 C C . THR A 1 101 ? -10.980 5.737 5.740 1.00 88.62 101 THR A C 1
ATOM 762 O O . THR A 1 101 ? -10.326 4.847 6.277 1.00 88.62 101 THR A O 1
ATOM 765 N N . VAL A 1 102 ? -10.777 6.050 4.453 1.00 91.12 102 VAL A N 1
ATOM 766 C CA . VAL A 1 102 ? -9.809 5.340 3.602 1.00 91.12 102 VAL A CA 1
ATOM 767 C C . VAL A 1 102 ? -8.575 6.194 3.342 1.00 91.12 102 VAL A C 1
ATOM 769 O O . VAL A 1 102 ? -8.669 7.300 2.810 1.00 91.12 102 VAL A O 1
ATOM 772 N N . SER A 1 103 ? -7.401 5.647 3.658 1.00 93.62 103 SER A N 1
ATOM 773 C CA . SER A 1 103 ? -6.098 6.171 3.237 1.00 93.62 103 SER A CA 1
ATOM 774 C C . SER A 1 103 ? -5.519 5.295 2.126 1.00 93.62 103 SER A C 1
ATOM 776 O O . SER A 1 103 ? -5.390 4.084 2.287 1.00 93.62 103 SER A O 1
ATOM 778 N N . VAL A 1 104 ? -5.147 5.909 1.007 1.00 94.25 104 VAL A N 1
ATOM 779 C CA . VAL A 1 104 ? -4.492 5.265 -0.132 1.00 94.25 104 VAL A CA 1
ATOM 780 C C . VAL A 1 104 ? -3.048 5.729 -0.219 1.00 94.25 104 VAL A C 1
ATOM 782 O O . VAL A 1 104 ? -2.790 6.926 -0.319 1.00 94.25 104 VAL A O 1
ATOM 785 N N . PHE A 1 105 ? -2.114 4.787 -0.220 1.00 93.69 105 PHE A N 1
ATOM 786 C CA . PHE A 1 105 ? -0.683 5.031 -0.356 1.00 93.69 105 PHE A CA 1
ATOM 787 C C . PHE A 1 105 ? -0.198 4.465 -1.675 1.00 93.69 105 PHE A C 1
ATOM 789 O O . PHE A 1 105 ? -0.252 3.257 -1.870 1.00 93.69 105 PHE A O 1
ATOM 796 N N . TRP A 1 106 ? 0.274 5.314 -2.577 1.00 92.00 106 TRP A N 1
ATOM 797 C CA . TRP A 1 106 ? 0.774 4.910 -3.884 1.00 92.00 106 TRP A CA 1
ATOM 798 C C . TRP A 1 106 ? 2.288 5.097 -3.944 1.00 92.00 106 TRP A C 1
ATOM 800 O O . TRP A 1 106 ? 2.800 6.201 -3.730 1.00 92.00 106 TRP A O 1
ATOM 810 N N . ILE A 1 107 ? 2.987 3.987 -4.177 1.00 88.75 107 ILE A N 1
ATOM 811 C CA . ILE A 1 107 ? 4.439 3.871 -4.096 1.00 88.75 107 ILE A CA 1
ATOM 812 C C . ILE A 1 107 ? 4.967 3.226 -5.376 1.00 88.75 107 ILE A C 1
ATOM 814 O O . ILE A 1 107 ? 4.459 2.197 -5.832 1.00 88.75 107 ILE A O 1
ATOM 818 N N . GLY A 1 108 ? 6.044 3.790 -5.914 1.00 82.75 108 GLY A N 1
ATOM 819 C CA . GLY A 1 108 ? 6.717 3.212 -7.065 1.00 82.75 108 GLY A CA 1
ATOM 820 C C . GLY A 1 108 ? 7.927 4.012 -7.554 1.00 82.75 108 GLY A C 1
ATOM 821 O O . GLY A 1 108 ? 8.280 5.065 -7.003 1.00 82.75 108 GLY A O 1
ATOM 822 N N . PRO A 1 109 ? 8.597 3.515 -8.606 1.00 72.25 109 PRO A N 1
ATOM 823 C CA . PRO A 1 109 ? 9.579 4.289 -9.365 1.00 72.25 109 PRO A CA 1
ATOM 824 C C . PRO A 1 109 ? 8.883 5.491 -10.015 1.00 72.25 109 PRO A C 1
ATOM 826 O O . PRO A 1 109 ? 7.663 5.485 -10.088 1.00 72.25 109 PRO A O 1
ATOM 829 N N . ASP A 1 110 ? 9.606 6.520 -10.478 1.00 67.31 110 ASP A N 1
ATOM 830 C CA . ASP A 1 110 ? 9.002 7.689 -11.161 1.00 67.31 110 ASP A CA 1
ATOM 831 C C . ASP A 1 110 ? 7.822 7.277 -12.061 1.00 67.31 110 ASP A C 1
ATOM 833 O O . ASP A 1 110 ? 7.891 6.229 -12.702 1.00 67.31 110 ASP A O 1
ATOM 837 N N . SER A 1 111 ? 6.751 8.081 -12.099 1.00 57.97 111 SER A N 1
ATOM 838 C CA . SER A 1 111 ? 5.421 7.743 -12.658 1.00 57.97 111 SER A CA 1
ATOM 839 C C . SER A 1 111 ? 5.398 7.236 -14.113 1.00 57.97 111 SER A C 1
ATOM 841 O O . SER A 1 111 ? 4.351 6.833 -14.614 1.00 57.97 111 SER A O 1
ATOM 843 N N . THR A 1 112 ? 6.545 7.238 -14.788 1.00 58.31 112 THR A N 1
ATOM 844 C CA . THR A 1 112 ? 6.793 6.737 -16.141 1.00 58.31 112 THR A CA 1
ATOM 845 C C . THR A 1 112 ? 7.296 5.288 -16.193 1.00 58.31 112 THR A C 1
ATOM 847 O O . THR A 1 112 ? 7.318 4.696 -17.272 1.00 58.31 112 THR A O 1
ATOM 850 N N . SER A 1 113 ? 7.704 4.693 -15.066 1.00 59.06 113 SER A N 1
ATOM 851 C CA . SER A 1 113 ? 8.219 3.323 -15.003 1.00 59.06 113 SER A CA 1
ATOM 852 C C . SER A 1 113 ? 7.141 2.326 -14.578 1.00 59.06 113 SER A C 1
ATOM 854 O O . SER A 1 113 ? 6.444 2.484 -13.574 1.00 59.06 113 SER A O 1
ATOM 856 N N . VAL A 1 114 ? 7.034 1.261 -15.369 1.00 57.97 114 VAL A N 1
ATOM 857 C CA . VAL A 1 114 ? 6.021 0.203 -15.250 1.00 57.97 114 VAL A CA 1
ATOM 858 C C . VAL A 1 114 ? 6.500 -0.973 -14.390 1.00 57.97 114 VAL A C 1
ATOM 860 O O . VAL A 1 114 ? 5.778 -1.947 -14.208 1.00 57.97 114 VAL A O 1
ATOM 863 N N . GLN A 1 115 ? 7.752 -0.939 -13.922 1.00 59.59 115 GLN A N 1
ATOM 864 C CA . GLN A 1 115 ? 8.440 -2.163 -13.499 1.00 59.59 115 GLN A CA 1
ATOM 865 C C . GLN A 1 115 ? 8.007 -2.696 -12.131 1.00 59.59 115 GLN A C 1
ATOM 867 O O . GLN A 1 115 ? 8.194 -3.882 -11.884 1.00 59.59 115 GLN A O 1
ATOM 872 N N . TRP A 1 116 ? 7.405 -1.869 -11.275 1.00 71.00 116 TRP A N 1
ATOM 873 C CA . TRP A 1 116 ? 6.707 -2.298 -10.060 1.00 71.00 116 TRP A CA 1
ATOM 874 C C . TRP A 1 116 ? 6.016 -1.078 -9.440 1.00 71.00 116 TRP A C 1
ATOM 876 O O . TRP A 1 116 ? 6.669 -0.165 -8.952 1.00 71.00 116 TRP A O 1
ATOM 886 N N . GLN A 1 117 ? 4.689 -1.021 -9.482 1.00 81.56 117 GLN A N 1
ATOM 887 C CA . GLN A 1 117 ? 3.927 -0.025 -8.732 1.00 81.56 117 GLN A CA 1
ATOM 888 C C . GLN A 1 117 ? 3.024 -0.744 -7.744 1.00 81.56 117 GLN A C 1
ATOM 890 O O . GLN A 1 117 ? 2.463 -1.799 -8.060 1.00 81.56 117 GLN A O 1
ATOM 895 N N . ARG A 1 118 ? 2.891 -0.173 -6.548 1.00 88.44 118 ARG A N 1
ATOM 896 C CA . ARG A 1 118 ? 2.033 -0.717 -5.503 1.00 88.44 118 ARG A CA 1
ATOM 897 C C . ARG A 1 118 ? 1.187 0.392 -4.909 1.00 88.44 118 ARG A C 1
ATOM 899 O O . ARG A 1 118 ? 1.686 1.477 -4.616 1.00 88.44 118 ARG A O 1
ATOM 906 N N . ALA A 1 119 ? -0.092 0.110 -4.725 1.00 91.94 119 ALA A N 1
ATOM 907 C CA . ALA A 1 119 ? -0.967 0.963 -3.947 1.00 91.94 119 ALA A CA 1
ATOM 908 C C . ALA A 1 119 ? -1.547 0.188 -2.770 1.00 91.94 119 ALA A C 1
ATOM 910 O O . ALA A 1 119 ? -1.956 -0.959 -2.922 1.00 91.94 119 ALA A O 1
ATOM 911 N N . PHE A 1 120 ? -1.585 0.816 -1.606 1.00 93.38 120 PHE A N 1
ATOM 912 C CA . PHE A 1 120 ? -2.154 0.261 -0.389 1.00 93.38 120 PHE A CA 1
ATOM 913 C C . PHE A 1 120 ? -3.401 1.052 -0.035 1.00 93.38 120 PHE A 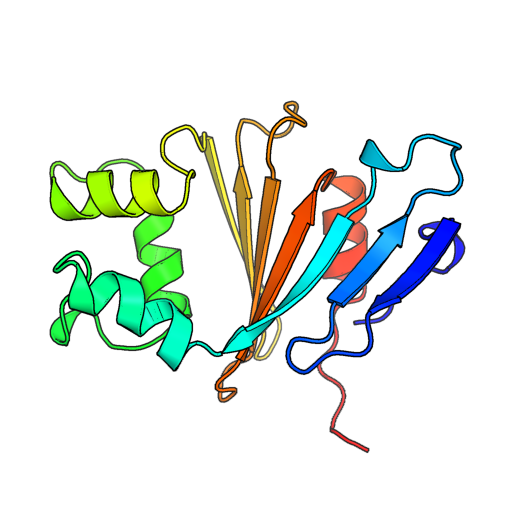C 1
ATOM 915 O O . PHE A 1 120 ? -3.353 2.276 -0.019 1.00 93.38 120 PHE A O 1
ATOM 922 N N . PHE A 1 121 ? -4.494 0.370 0.270 1.00 93.56 121 PHE A N 1
ATOM 923 C CA . PHE A 1 121 ? -5.751 0.956 0.712 1.00 93.56 121 PHE A CA 1
ATOM 924 C C . PHE A 1 121 ? -5.981 0.498 2.144 1.00 93.56 121 PHE A C 1
ATOM 926 O O . PHE A 1 121 ? -6.212 -0.684 2.392 1.00 93.56 121 PHE A O 1
ATOM 933 N N . VAL A 1 122 ? -5.901 1.428 3.085 1.00 92.62 122 VAL A N 1
ATOM 934 C CA . VAL A 1 122 ? -6.128 1.170 4.504 1.00 92.62 122 VAL A CA 1
ATOM 935 C C . VAL A 1 122 ? -7.457 1.794 4.891 1.00 92.62 122 VAL A C 1
ATOM 937 O O . VAL A 1 122 ? -7.655 2.989 4.669 1.00 92.62 122 VAL A O 1
ATOM 940 N N . VAL A 1 123 ? -8.358 0.989 5.448 1.00 89.75 123 VAL A N 1
ATOM 941 C CA . VAL A 1 123 ? -9.642 1.450 5.983 1.00 89.75 123 VAL A CA 1
ATOM 942 C C . VAL A 1 123 ? -9.503 1.565 7.497 1.00 89.75 123 VAL A C 1
ATOM 944 O O . VAL A 1 123 ? -9.094 0.620 8.164 1.00 89.75 123 VAL A O 1
ATOM 947 N N . GLU A 1 124 ? -9.792 2.738 8.046 1.00 86.31 124 GLU A N 1
ATOM 948 C CA . GLU A 1 124 ? -9.705 2.983 9.481 1.00 86.31 124 GLU A CA 1
ATOM 949 C C . GLU A 1 124 ? -10.706 2.108 10.248 1.00 86.31 124 GLU A C 1
ATOM 951 O O . GLU A 1 124 ? -11.885 2.049 9.902 1.00 86.31 124 GLU A O 1
ATOM 956 N N . GLY A 1 125 ? -10.220 1.428 11.290 1.00 83.94 125 GLY A N 1
ATOM 957 C CA . GLY A 1 125 ? -11.010 0.508 12.113 1.00 83.94 125 GLY A CA 1
ATOM 958 C C . GLY A 1 125 ? -11.049 -0.940 11.611 1.00 83.94 125 GLY A C 1
ATOM 959 O O . GLY A 1 125 ? -11.477 -1.811 12.362 1.00 83.94 125 GLY A O 1
ATOM 960 N N . GLU A 1 126 ? -10.563 -1.218 10.400 1.00 86.94 126 GLU A N 1
ATOM 961 C CA . GLU A 1 126 ? -10.462 -2.579 9.864 1.00 86.94 126 GLU A CA 1
ATOM 962 C C . GLU A 1 126 ? -9.112 -3.219 10.213 1.00 86.94 126 GLU A C 1
ATOM 964 O O . GLU A 1 126 ? -8.072 -2.555 10.201 1.00 86.94 126 GLU A O 1
ATOM 969 N N . ASN A 1 127 ? -9.108 -4.532 10.478 1.00 86.06 127 ASN A N 1
ATOM 970 C CA . ASN A 1 127 ? -7.857 -5.275 10.678 1.00 86.06 127 ASN A CA 1
ATOM 971 C C . ASN A 1 127 ? -7.177 -5.646 9.353 1.00 86.06 127 ASN A C 1
ATOM 973 O O . ASN A 1 127 ? -6.034 -6.086 9.351 1.00 86.06 127 ASN A O 1
ATOM 977 N N . ALA A 1 128 ? -7.839 -5.443 8.215 1.00 89.06 128 ALA A N 1
ATOM 978 C CA . ALA A 1 128 ? -7.282 -5.716 6.899 1.00 89.06 128 ALA A CA 1
ATOM 979 C C . ALA A 1 128 ? -6.940 -4.425 6.147 1.00 89.06 128 ALA A C 1
ATOM 981 O O . ALA A 1 128 ? -7.620 -3.404 6.256 1.00 89.06 128 ALA A O 1
ATOM 982 N N . PHE A 1 129 ? -5.912 -4.505 5.311 1.00 91.25 129 PHE A N 1
ATOM 983 C CA . PHE A 1 129 ? -5.649 -3.532 4.260 1.00 91.25 129 PHE A CA 1
ATOM 984 C C . PHE A 1 129 ? -5.696 -4.230 2.907 1.00 91.25 129 PHE A C 1
ATOM 986 O O . PHE A 1 129 ? -5.616 -5.453 2.812 1.00 91.25 129 PHE A O 1
ATOM 993 N N . TYR A 1 130 ? -5.813 -3.446 1.844 1.00 91.00 130 TYR A N 1
ATOM 994 C CA . TYR A 1 130 ? -5.820 -3.977 0.493 1.00 91.00 130 TYR A CA 1
ATOM 995 C C . TYR A 1 130 ? -4.592 -3.511 -0.268 1.00 91.00 130 TYR A C 1
ATOM 997 O O . TYR A 1 130 ? -4.205 -2.347 -0.180 1.00 91.00 130 TYR A O 1
ATOM 1005 N N . THR A 1 131 ? -3.996 -4.399 -1.052 1.00 91.25 131 THR A N 1
ATOM 1006 C CA . THR A 1 131 ? -2.902 -4.055 -1.959 1.00 91.25 131 THR A CA 1
ATOM 1007 C C . THR A 1 131 ? -3.366 -4.169 -3.391 1.00 91.25 131 THR A C 1
ATOM 1009 O O . THR A 1 131 ? -3.981 -5.156 -3.773 1.00 91.25 131 THR A O 1
ATOM 1012 N N . LEU A 1 132 ? -3.045 -3.164 -4.193 1.00 90.44 132 LEU A N 1
ATOM 1013 C CA . LEU A 1 132 ? -3.084 -3.226 -5.639 1.00 90.44 132 LEU A CA 1
ATOM 1014 C C . LEU A 1 132 ? -1.642 -3.328 -6.126 1.00 90.44 132 LEU A C 1
ATOM 1016 O O . LEU A 1 132 ? -0.816 -2.488 -5.768 1.00 90.44 132 LEU A O 1
ATOM 1020 N N . SER A 1 133 ? -1.338 -4.345 -6.924 1.00 85.94 133 SER A N 1
ATOM 1021 C CA . SER A 1 133 ? -0.009 -4.558 -7.507 1.00 85.94 133 SER A CA 1
ATOM 1022 C C . SER A 1 133 ? -0.118 -4.870 -8.996 1.00 85.94 133 SER A C 1
ATOM 1024 O O . SER A 1 133 ? -1.054 -5.546 -9.419 1.00 85.94 133 SER A O 1
ATOM 1026 N N . GLY A 1 134 ? 0.843 -4.403 -9.791 1.00 82.12 134 GLY A N 1
ATOM 1027 C CA . GLY A 1 134 ? 0.910 -4.654 -11.234 1.00 82.12 134 GLY A CA 1
ATOM 1028 C C . GLY A 1 134 ? 1.140 -3.371 -12.026 1.00 82.12 134 GLY A C 1
ATOM 1029 O O . GLY A 1 134 ? 1.793 -2.444 -11.544 1.00 82.12 134 GLY A O 1
ATOM 1030 N N . ASN A 1 135 ? 0.593 -3.309 -13.240 1.00 82.25 135 ASN A N 1
ATOM 1031 C CA . ASN A 1 135 ? 0.670 -2.121 -14.088 1.00 82.25 135 ASN A CA 1
ATOM 1032 C C . ASN A 1 135 ? -0.355 -1.054 -13.660 1.00 82.25 135 ASN A C 1
ATOM 1034 O O . ASN A 1 135 ? -1.394 -0.865 -14.293 1.00 82.25 135 ASN A O 1
ATOM 1038 N N . ILE A 1 136 ? -0.074 -0.379 -12.550 1.00 84.56 136 ILE A N 1
ATOM 1039 C CA . ILE A 1 136 ? -0.893 0.725 -12.051 1.00 84.56 136 ILE A CA 1
ATOM 1040 C C . ILE A 1 136 ? -0.504 1.980 -12.832 1.00 84.56 136 ILE A C 1
ATOM 1042 O O . ILE A 1 136 ? 0.587 2.499 -12.653 1.00 84.56 136 ILE A O 1
ATOM 1046 N N . THR A 1 137 ? -1.357 2.474 -13.725 1.00 82.50 137 THR A N 1
ATOM 1047 C CA . THR A 1 137 ? -1.087 3.749 -14.409 1.00 82.50 137 THR A CA 1
ATOM 1048 C C . THR A 1 137 ? -1.684 4.922 -13.624 1.00 82.50 137 THR A C 1
ATOM 1050 O O . THR A 1 137 ? -2.624 4.716 -12.844 1.00 82.50 137 THR A O 1
ATOM 1053 N N . PRO A 1 138 ? -1.202 6.163 -13.827 1.00 83.69 138 PRO A N 1
ATOM 1054 C CA . PRO A 1 138 ? -1.836 7.347 -13.249 1.00 83.69 138 PRO A CA 1
ATOM 1055 C C . PRO A 1 138 ? -3.329 7.461 -13.581 1.00 83.69 138 PRO A C 1
ATOM 1057 O O . PRO A 1 138 ? -4.124 7.837 -12.723 1.00 83.69 138 PRO A O 1
ATOM 1060 N N . GLU A 1 139 ? -3.734 7.082 -14.795 1.00 84.31 139 GLU A N 1
ATOM 1061 C CA . GLU A 1 139 ? -5.132 7.107 -15.233 1.00 84.31 139 GLU A CA 1
ATOM 1062 C C . GLU A 1 139 ? -5.974 6.079 -14.473 1.00 84.31 139 GLU A C 1
ATOM 1064 O O . GLU A 1 139 ? -7.067 6.405 -14.005 1.00 84.31 139 GLU A O 1
ATOM 1069 N N . LEU A 1 140 ? -5.462 4.853 -14.302 1.00 83.81 140 LEU A N 1
ATOM 1070 C CA . LEU A 1 140 ? -6.137 3.822 -13.514 1.00 83.81 140 LEU A CA 1
ATOM 1071 C C . LEU A 1 140 ? -6.277 4.258 -12.051 1.00 83.81 140 LEU A C 1
ATOM 1073 O O . LEU A 1 140 ? -7.356 4.126 -11.470 1.00 83.81 140 LEU A O 1
ATOM 1077 N N . MET A 1 141 ? -5.218 4.826 -11.466 1.00 86.88 141 MET A N 1
ATOM 1078 C CA . MET A 1 141 ? -5.259 5.345 -10.100 1.00 86.88 141 MET A CA 1
ATOM 1079 C C . MET A 1 141 ? -6.288 6.474 -9.960 1.00 86.88 141 MET A C 1
ATOM 1081 O O . MET A 1 141 ? -7.114 6.447 -9.050 1.00 86.88 141 MET A O 1
ATOM 1085 N N . ALA A 1 142 ? -6.311 7.428 -10.894 1.00 87.00 142 ALA A N 1
ATOM 1086 C CA . ALA A 1 142 ? -7.291 8.512 -10.900 1.00 87.00 142 ALA A CA 1
ATOM 1087 C C . ALA A 1 142 ? -8.736 7.992 -10.995 1.00 87.00 142 ALA A C 1
ATOM 1089 O O . ALA A 1 142 ? -9.620 8.486 -10.287 1.00 87.00 142 ALA A O 1
ATOM 1090 N N . GLN A 1 143 ? -8.982 6.969 -11.822 1.00 85.19 143 GLN A N 1
ATOM 1091 C CA . GLN A 1 143 ? -10.288 6.312 -11.925 1.00 85.19 143 GLN A CA 1
ATOM 1092 C C . GLN A 1 143 ? -10.689 5.617 -10.619 1.00 85.19 143 GLN A C 1
ATOM 1094 O O . GLN A 1 143 ? -11.832 5.770 -10.182 1.00 85.19 143 GLN A O 1
ATOM 1099 N N . ILE A 1 144 ? -9.762 4.893 -9.982 1.00 87.12 144 ILE A N 1
ATOM 1100 C CA . ILE A 1 144 ? -9.988 4.241 -8.686 1.00 87.12 144 ILE A CA 1
ATOM 1101 C C . ILE A 1 144 ? -10.355 5.276 -7.623 1.00 87.12 144 ILE A C 1
ATOM 1103 O O . ILE A 1 144 ? -11.402 5.155 -6.990 1.00 87.12 144 ILE A O 1
ATOM 1107 N N . LEU A 1 145 ? -9.523 6.305 -7.448 1.00 87.12 145 LEU A N 1
ATOM 1108 C CA . LEU A 1 145 ? -9.703 7.323 -6.410 1.00 87.12 145 LEU A CA 1
ATOM 1109 C C . LEU A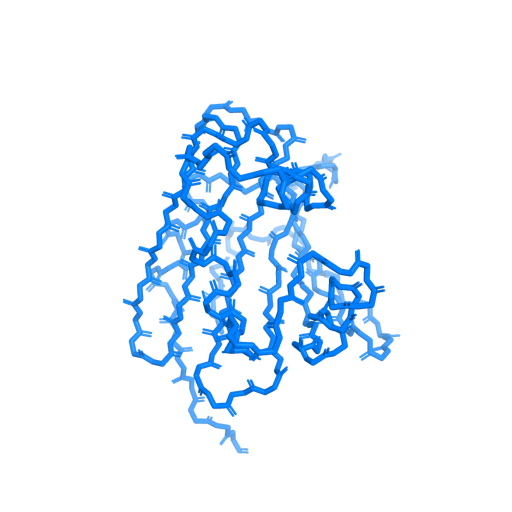 1 145 ? -11.014 8.099 -6.593 1.00 87.12 145 LEU A C 1
ATOM 1111 O O . LEU A 1 145 ? -11.720 8.366 -5.620 1.00 87.12 145 LEU A O 1
ATOM 1115 N N . SER A 1 146 ? -11.387 8.396 -7.840 1.00 86.31 146 SER A N 1
ATOM 1116 C CA . SER A 1 146 ? -12.629 9.111 -8.163 1.00 86.31 146 SER A CA 1
ATOM 1117 C C . SER A 1 146 ? -13.890 8.293 -7.855 1.00 86.31 146 SER A C 1
ATOM 1119 O O . SER A 1 146 ? -14.927 8.866 -7.530 1.00 86.31 146 SER A O 1
ATOM 1121 N N . ASN A 1 147 ? -13.805 6.960 -7.915 1.00 83.50 147 ASN A N 1
ATOM 1122 C CA . ASN A 1 147 ? -14.918 6.040 -7.642 1.00 83.50 147 ASN A CA 1
ATOM 1123 C C . ASN A 1 147 ? -14.780 5.307 -6.296 1.00 83.50 147 ASN A C 1
ATOM 1125 O O . ASN A 1 147 ? -15.484 4.325 -6.022 1.00 83.50 147 ASN A O 1
ATOM 1129 N N . LEU A 1 148 ? -13.862 5.769 -5.445 1.00 83.88 148 LEU A N 1
ATOM 1130 C CA . LEU A 1 148 ? -13.688 5.242 -4.106 1.00 83.88 148 LEU A CA 1
ATOM 1131 C C . LEU A 1 148 ? -14.825 5.749 -3.214 1.00 83.88 148 LEU A C 1
ATOM 1133 O O . LEU A 1 148 ? -15.043 6.956 -3.064 1.00 83.88 148 LEU A O 1
ATOM 1137 N N . SER A 1 149 ? -15.548 4.806 -2.624 1.00 78.25 149 SER A N 1
ATOM 1138 C CA . SER A 1 149 ? -16.606 5.045 -1.649 1.00 78.25 149 SER A CA 1
ATOM 1139 C C . SER A 1 149 ? -16.593 3.921 -0.621 1.00 78.25 149 SER A C 1
ATOM 1141 O O . SER A 1 149 ? -16.481 2.748 -1.001 1.00 78.25 149 SER A O 1
ATOM 1143 N N . VAL A 1 150 ? -16.770 4.273 0.648 1.00 69.44 150 VAL A N 1
ATOM 1144 C CA . VAL A 1 150 ? -17.085 3.315 1.710 1.00 69.44 150 VAL A CA 1
ATOM 1145 C C . VAL A 1 150 ? -18.597 3.150 1.709 1.00 69.44 150 VAL A C 1
ATOM 1147 O O . VAL A 1 150 ? -19.328 4.093 2.000 1.00 69.44 150 VAL A O 1
ATOM 1150 N N . ALA A 1 151 ? -19.077 1.988 1.276 1.00 66.62 151 ALA A N 1
ATOM 1151 C CA . ALA A 1 151 ? -20.489 1.661 1.409 1.00 66.62 151 ALA A CA 1
ATOM 1152 C C . ALA A 1 151 ? -20.706 1.040 2.797 1.00 66.62 151 ALA A C 1
ATOM 1154 O O . ALA A 1 151 ? -19.856 0.248 3.214 1.00 66.62 151 ALA A O 1
ATOM 1155 N N . PRO A 1 152 ? -21.807 1.358 3.501 1.00 56.19 152 PRO A N 1
ATOM 1156 C CA . PRO A 1 152 ? -22.205 0.557 4.652 1.00 56.19 152 PRO A CA 1
ATOM 1157 C C . PRO A 1 152 ? -22.329 -0.908 4.211 1.00 56.19 152 PRO A C 1
ATOM 1159 O O . PRO A 1 152 ? -22.805 -1.174 3.101 1.00 56.19 152 PRO A O 1
ATOM 1162 N N . GLN A 1 153 ? -21.850 -1.840 5.041 1.00 48.25 153 GLN A N 1
ATOM 1163 C CA . GLN A 1 153 ? -22.060 -3.266 4.784 1.00 48.25 153 GLN A CA 1
ATOM 1164 C C . GLN A 1 153 ? -23.577 -3.522 4.663 1.00 48.25 153 GLN A C 1
ATOM 1166 O O . GLN A 1 153 ? -24.327 -2.976 5.478 1.00 48.25 153 GLN A O 1
ATOM 1171 N N . PRO A 1 154 ? -24.033 -4.247 3.624 1.00 43.38 154 PRO A N 1
ATOM 1172 C CA . PRO A 1 154 ? -25.440 -4.604 3.467 1.00 43.38 154 PRO A CA 1
ATOM 1173 C C . PRO A 1 154 ? -25.931 -5.552 4.565 1.00 43.38 154 PRO A C 1
ATOM 1175 O O . PRO A 1 154 ? -25.108 -6.344 5.078 1.00 43.38 154 PRO A O 1
#

Radius of gyration: 15.93 Å; chains: 1; bounding box: 46×29×45 Å

Foldseek 3Di:
DDFDPQQALDWDWDPDPFIKIKGAGVDPPRLQIKIKTKDQQQVVVVVCVVVVLDDVVCPRDPVSLLVLLQPLDDPDPSSCVSCVVVVQNQWPDWDWDDDDQWIKIWTDHPLPDQPKIKIKIDGPPDSIIMIMIGRCHPVNVVSCVVPDDDDPDD

Sequence (154 aa):
MRLPLSSVGRIYMSGGEDGALHLLPASDRPQQGVVFLAVDSADYLQKYRSAGLLSDADGGSMIRFLDALGVSRSNDEAHAKLREAEGVSAARHYSRFSKDTVSVFWIGPDSTSVQWQRAFFVVEGENAFYTLSGNITPELMAQILSNLSVAPQP

pLDDT: mean 78.66, std 12.22, range [43.38, 94.25]

Secondary structure (DSSP, 8-state):
----GGG-SEEEEE-STT-EEEEE-SSS-GGG-EEEEEEEHHHHHHHHHHTTSS-GGG-S-HHHHHHHHH-S--S-HHHHHHHHHTT-TT--EEEEEEETTEEEEEEESSTT--S-EEEEEEETT-SEEEEEEE---HHHHHHHHHT---PPP-